Protein AF-A0A9E4MDK7-F1 (afdb_monomer)

pLDDT: mean 84.03, std 11.12, range [61.09, 96.19]

Nearest PDB structures (foldseek):
  4gmk-assembly1_B  TM=7.041E-01  e=2.380E-01  Ligilactobacillus salivarius UCC118
  3sho-assembly1_B  TM=4.877E-01  e=3.799E-01  Sphaerobacter thermophilus DSM 20745
  4q37-assembly1_E  TM=4.411E-01  e=5.307E-01  Thermotoga maritima MSB8
  2dg2-assembly1_A  TM=5.997E-01  e=1.653E+00  Mus musculus
  3k5w-assembly1_A  TM=4.624E-01  e=6.291E+00  Helicobacter pylori

Structure (mmCIF, N/CA/C/O backbone):
data_AF-A0A9E4MDK7-F1
#
_entry.id   AF-A0A9E4MDK7-F1
#
loop_
_atom_site.group_PDB
_atom_site.id
_atom_site.type_symbol
_atom_site.label_atom_id
_atom_site.label_alt_id
_atom_site.label_comp_id
_atom_site.label_asym_id
_atom_site.label_entity_id
_atom_site.label_seq_id
_atom_site.pdbx_PDB_ins_code
_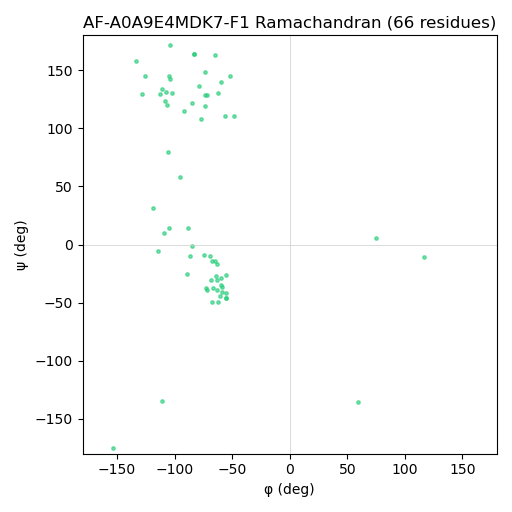atom_site.Cartn_x
_atom_site.Cartn_y
_atom_site.Cartn_z
_atom_site.occupancy
_atom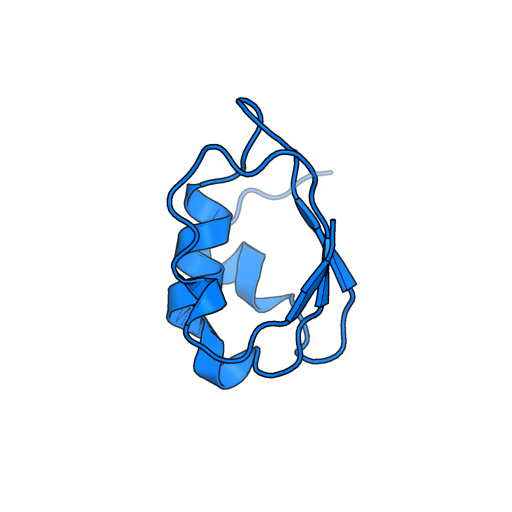_site.B_iso_or_equiv
_atom_site.auth_seq_id
_atom_site.auth_comp_id
_atom_site.auth_asym_id
_atom_site.auth_atom_id
_atom_site.pdbx_PDB_model_num
ATOM 1 N N . MET A 1 1 ? 10.831 21.599 2.958 1.00 61.09 1 MET A N 1
ATOM 2 C CA . MET A 1 1 ? 12.104 20.919 3.287 1.00 61.09 1 MET A CA 1
ATOM 3 C C . MET A 1 1 ? 11.758 19.497 3.693 1.00 61.09 1 MET A C 1
ATOM 5 O O . MET A 1 1 ? 10.856 19.346 4.505 1.00 61.09 1 MET A O 1
ATOM 9 N N . GLY A 1 2 ? 12.360 18.480 3.074 1.00 83.25 2 GLY A N 1
ATOM 10 C CA . GLY A 1 2 ? 12.083 17.082 3.427 1.00 83.25 2 GLY A CA 1
ATOM 11 C C . GLY A 1 2 ? 12.719 16.708 4.767 1.00 83.25 2 GLY A C 1
ATOM 12 O O . GLY A 1 2 ? 13.769 17.248 5.116 1.00 83.25 2 GLY A O 1
ATOM 13 N N . ARG A 1 3 ? 12.083 15.799 5.512 1.00 93.31 3 ARG A N 1
ATOM 14 C CA . ARG A 1 3 ? 12.629 15.188 6.731 1.00 93.31 3 ARG A CA 1
ATOM 15 C C . ARG A 1 3 ? 12.927 13.719 6.445 1.00 93.31 3 ARG A C 1
ATOM 17 O O . ARG A 1 3 ? 12.076 13.032 5.888 1.00 93.31 3 ARG A O 1
ATOM 24 N N . TRP A 1 4 ? 14.101 13.244 6.850 1.00 94.88 4 TRP A N 1
ATOM 25 C CA . TRP A 1 4 ? 14.386 11.810 6.882 1.00 94.88 4 TRP A CA 1
ATOM 26 C C . TRP A 1 4 ? 13.601 11.164 8.019 1.00 94.88 4 TRP A C 1
ATOM 28 O O . TRP A 1 4 ? 13.640 11.644 9.149 1.00 94.88 4 TRP A O 1
ATOM 38 N N . VAL A 1 5 ? 12.884 10.096 7.701 1.00 95.50 5 VAL A N 1
ATOM 39 C CA . VAL A 1 5 ? 12.087 9.312 8.643 1.00 95.50 5 VAL A CA 1
ATOM 40 C C . VAL A 1 5 ? 12.370 7.837 8.411 1.00 95.50 5 VAL A C 1
ATOM 42 O O . VAL A 1 5 ? 12.819 7.437 7.333 1.00 95.50 5 VAL A O 1
ATOM 45 N N . SER A 1 6 ? 12.115 7.028 9.427 1.00 95.94 6 SER A N 1
ATOM 46 C CA . SER A 1 6 ? 12.045 5.586 9.270 1.00 95.94 6 SER A CA 1
ATOM 47 C C . SER A 1 6 ? 10.865 5.193 8.377 1.00 95.94 6 SER A C 1
ATOM 49 O O . SER A 1 6 ? 9.929 5.957 8.138 1.00 95.94 6 SER A O 1
ATOM 51 N N . LEU A 1 7 ? 10.915 3.961 7.880 1.00 94.31 7 LEU A N 1
ATOM 52 C CA . LEU A 1 7 ? 9.856 3.403 7.049 1.00 94.31 7 LEU A CA 1
ATOM 53 C C . LEU A 1 7 ? 8.528 3.278 7.810 1.00 94.31 7 LEU A C 1
ATOM 55 O O . LEU A 1 7 ? 7.479 3.573 7.249 1.00 94.31 7 LEU A O 1
ATOM 59 N N . ALA A 1 8 ? 8.591 2.891 9.088 1.00 95.62 8 ALA A N 1
ATOM 60 C CA . ALA A 1 8 ? 7.422 2.792 9.954 1.00 95.62 8 ALA A CA 1
ATOM 61 C C . ALA A 1 8 ? 6.757 4.163 10.129 1.00 95.62 8 ALA A C 1
ATOM 63 O O . ALA A 1 8 ? 5.575 4.296 9.837 1.00 95.62 8 ALA A O 1
ATOM 64 N N . GLU A 1 9 ? 7.531 5.200 10.470 1.00 96.19 9 GLU A N 1
ATOM 65 C CA . GLU A 1 9 ? 7.027 6.579 10.586 1.00 96.19 9 GLU A CA 1
ATOM 66 C C . GLU A 1 9 ? 6.427 7.093 9.267 1.00 96.19 9 GLU A C 1
ATOM 68 O O . GLU A 1 9 ? 5.459 7.850 9.272 1.00 96.19 9 GLU A O 1
ATOM 73 N N . ALA A 1 10 ? 6.992 6.696 8.121 1.00 94.25 10 ALA A N 1
ATOM 74 C CA . ALA A 1 10 ? 6.458 7.068 6.814 1.00 94.25 10 ALA A CA 1
ATOM 75 C C . ALA A 1 10 ? 5.106 6.403 6.504 1.00 94.25 10 ALA A C 1
ATOM 77 O O . ALA A 1 10 ? 4.308 6.987 5.779 1.00 94.25 10 ALA A O 1
ATOM 78 N N . VAL A 1 11 ? 4.844 5.201 7.026 1.00 95.00 11 VAL A N 1
ATOM 79 C CA . VAL A 1 11 ? 3.567 4.480 6.849 1.00 95.00 11 VAL A CA 1
ATOM 80 C C . VAL A 1 11 ? 2.554 4.836 7.943 1.00 95.00 11 VAL A C 1
ATOM 82 O O . VAL A 1 11 ? 1.347 4.782 7.711 1.00 95.00 11 VAL A O 1
ATOM 85 N N . GLU A 1 12 ? 3.012 5.269 9.118 1.00 94.69 12 GLU A N 1
ATOM 86 C CA . GLU A 1 12 ? 2.150 5.696 10.228 1.00 94.69 12 GLU A CA 1
ATOM 87 C C . GLU A 1 12 ? 1.231 6.866 9.864 1.00 94.69 12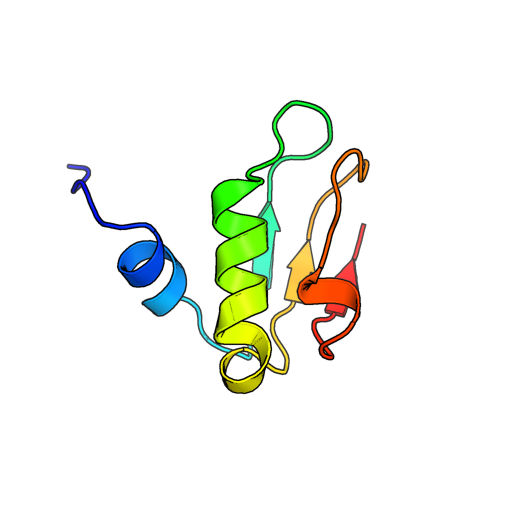 GLU A C 1
ATOM 89 O O . GLU A 1 12 ? 0.128 6.949 10.392 1.00 94.69 12 GLU A O 1
ATOM 94 N N . VAL A 1 13 ? 1.638 7.730 8.929 1.00 93.62 13 VAL A N 1
ATOM 95 C CA . VAL A 1 13 ? 0.812 8.864 8.474 1.00 93.62 13 VAL A CA 1
ATOM 96 C C . VAL A 1 13 ? -0.355 8.452 7.568 1.00 93.62 13 VAL A C 1
ATOM 98 O O . VAL A 1 13 ? -1.172 9.299 7.213 1.00 93.62 13 VAL A O 1
ATOM 101 N N . LEU A 1 14 ? -0.408 7.187 7.134 1.00 94.62 14 LEU A N 1
ATOM 102 C CA . LEU A 1 14 ? -1.495 6.677 6.304 1.00 94.62 14 LEU A CA 1
ATOM 103 C C . LEU A 1 14 ? -2.723 6.362 7.153 1.00 94.62 14 LEU A C 1
ATOM 105 O O . LEU A 1 14 ? -2.630 5.701 8.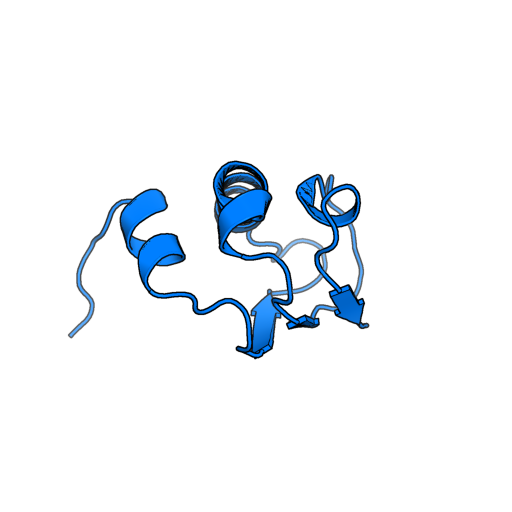193 1.00 94.62 14 LEU A O 1
ATOM 109 N N . GLU A 1 15 ? -3.879 6.772 6.639 1.00 93.75 15 GLU A N 1
ATOM 110 C CA . GLU A 1 15 ? -5.181 6.549 7.257 1.00 93.75 15 GLU A CA 1
ATOM 111 C C . GLU A 1 15 ? -5.949 5.434 6.528 1.00 93.75 15 GLU A C 1
ATOM 113 O O . GLU A 1 15 ? -5.874 5.358 5.295 1.00 93.75 15 GLU A O 1
ATOM 118 N N . PRO A 1 16 ? -6.739 4.599 7.228 1.00 90.31 16 PRO A N 1
ATOM 119 C CA . PRO A 1 16 ? -7.378 3.424 6.631 1.00 90.31 16 PRO A CA 1
ATOM 120 C C . 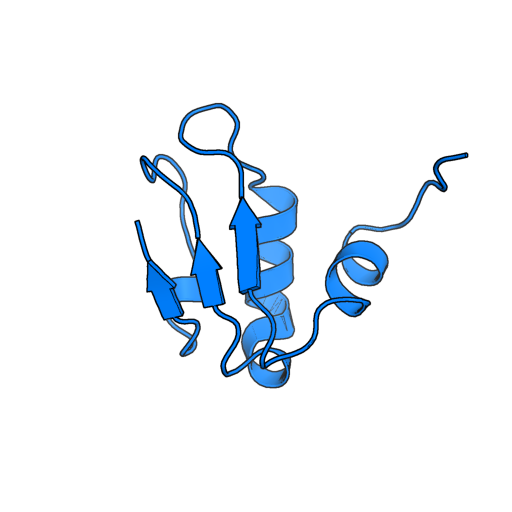PRO A 1 16 ? -8.418 3.729 5.554 1.00 90.31 16 PRO A C 1
ATOM 122 O O . PRO A 1 16 ? -8.817 2.829 4.848 1.00 90.31 16 PRO A O 1
ATOM 125 N N . THR A 1 17 ? -8.900 4.960 5.413 1.00 89.81 17 THR A N 1
ATOM 126 C CA . THR A 1 17 ? -9.878 5.336 4.371 1.00 89.81 17 THR A CA 1
ATOM 127 C C . THR A 1 17 ? -9.266 6.224 3.291 1.00 89.81 17 THR A C 1
ATOM 129 O O . THR A 1 17 ? -9.981 6.813 2.480 1.00 89.81 17 THR A O 1
ATOM 132 N N . SER A 1 18 ? -7.938 6.363 3.299 1.00 93.25 18 SER A N 1
ATOM 133 C CA . SER A 1 18 ? -7.220 7.166 2.315 1.00 93.25 18 SER A CA 1
ATOM 134 C C . SER A 1 18 ? -6.950 6.396 1.019 1.00 93.25 18 SER A C 1
ATOM 136 O O . SER A 1 18 ? -7.052 5.171 0.955 1.00 93.25 18 SER A O 1
ATOM 138 N N . ALA A 1 19 ? -6.601 7.150 -0.023 1.00 92.19 19 ALA A N 1
ATOM 139 C CA . ALA A 1 19 ? -6.162 6.634 -1.311 1.00 92.19 19 ALA A CA 1
ATOM 140 C C . ALA A 1 19 ? -4.687 6.990 -1.519 1.00 92.19 19 ALA A C 1
ATOM 142 O O . ALA A 1 19 ? -4.311 8.158 -1.392 1.00 92.19 19 ALA A O 1
ATOM 143 N N . VAL A 1 20 ? -3.857 6.008 -1.869 1.00 92.00 20 VAL A N 1
ATOM 144 C CA . VAL A 1 20 ? -2.422 6.205 -2.123 1.00 92.00 20 VAL A CA 1
ATOM 145 C C . VAL A 1 20 ? -2.025 5.683 -3.495 1.00 92.00 20 VAL A C 1
ATOM 147 O O . VAL A 1 20 ? -2.550 4.674 -3.953 1.00 92.00 20 VAL A O 1
ATOM 150 N N . VAL A 1 21 ? -1.074 6.358 -4.145 1.00 91.19 21 VAL A N 1
ATOM 151 C CA . VAL A 1 21 ? -0.510 5.921 -5.429 1.00 91.19 21 VAL A CA 1
ATOM 152 C C . VAL A 1 21 ? 0.916 5.431 -5.214 1.00 91.19 21 VAL A C 1
ATOM 154 O O . VAL A 1 21 ? 1.760 6.185 -4.725 1.00 91.19 21 VAL A O 1
ATOM 157 N N . LEU A 1 22 ? 1.197 4.189 -5.606 1.00 88.88 22 LEU A N 1
ATOM 158 C CA . LEU A 1 22 ? 2.546 3.623 -5.603 1.00 88.88 22 LEU A CA 1
ATOM 159 C C . LEU A 1 22 ? 3.113 3.561 -7.028 1.00 88.88 22 LEU A C 1
ATOM 161 O O . LEU A 1 22 ? 2.368 3.257 -7.967 1.00 88.88 22 LEU A O 1
ATOM 165 N N . PRO A 1 23 ? 4.421 3.815 -7.224 1.00 87.75 23 PRO A N 1
ATOM 166 C CA . PRO A 1 23 ? 5.027 3.730 -8.547 1.00 87.75 23 PRO A CA 1
ATOM 167 C C . PRO A 1 23 ? 4.894 2.316 -9.144 1.00 87.75 23 PRO A C 1
ATOM 169 O O . PRO A 1 23 ? 5.080 1.338 -8.420 1.00 87.75 23 PRO A O 1
ATOM 172 N N . PRO A 1 24 ? 4.602 2.180 -10.450 1.00 85.62 24 PRO A N 1
ATOM 173 C CA . PRO A 1 24 ? 4.434 0.879 -11.090 1.00 85.62 24 PRO A CA 1
ATOM 174 C C . PRO A 1 24 ? 5.764 0.232 -11.507 1.00 85.62 24 PRO A C 1
ATOM 176 O O . PRO A 1 24 ? 6.788 0.898 -11.691 1.00 85.62 24 PRO A O 1
ATOM 179 N N . GLY A 1 25 ? 5.718 -1.074 -11.777 1.00 82.38 25 GLY A N 1
ATOM 180 C CA . GLY A 1 25 ? 6.790 -1.822 -12.427 1.00 82.38 25 GLY A CA 1
ATOM 181 C C . GLY A 1 25 ? 8.118 -1.781 -11.668 1.00 82.38 25 GLY A C 1
ATOM 182 O O . GLY A 1 25 ? 8.165 -1.922 -10.450 1.00 82.38 25 GLY A O 1
ATOM 183 N N . ALA A 1 26 ? 9.221 -1.572 -12.393 1.00 79.88 26 ALA A N 1
ATOM 184 C CA . ALA A 1 26 ? 10.567 -1.531 -11.811 1.00 79.88 26 ALA A CA 1
ATOM 185 C C . ALA A 1 26 ? 10.828 -0.303 -10.912 1.00 79.88 26 ALA A C 1
ATOM 187 O O . ALA A 1 26 ? 11.851 -0.254 -10.235 1.00 79.88 26 ALA A O 1
ATOM 188 N N . GLY A 1 27 ? 9.922 0.682 -10.898 1.00 81.75 27 GLY A N 1
ATOM 189 C CA . GLY A 1 27 ? 9.964 1.813 -9.967 1.00 81.75 27 GLY A CA 1
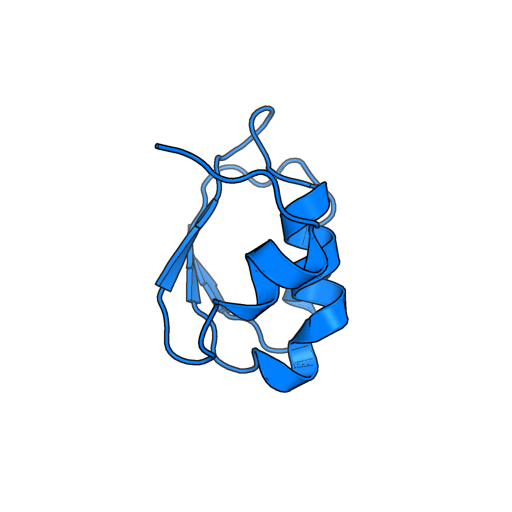ATOM 190 C C . GLY A 1 27 ? 9.309 1.525 -8.613 1.00 81.75 27 GLY A C 1
ATOM 191 O O . GLY A 1 27 ? 9.282 2.419 -7.770 1.00 81.75 27 GLY A O 1
ATOM 192 N N . GLY A 1 28 ? 8.762 0.318 -8.421 1.00 78.81 28 GLY A N 1
ATOM 193 C CA . GLY A 1 28 ? 7.990 -0.071 -7.244 1.00 78.81 28 GLY A CA 1
ATOM 194 C C . GLY A 1 28 ? 8.690 0.206 -5.914 1.00 78.81 28 GLY A C 1
ATOM 195 O O . GLY A 1 28 ? 9.909 0.081 -5.767 1.00 78.81 28 GLY A O 1
ATOM 196 N N . ALA A 1 29 ? 7.894 0.563 -4.909 1.00 85.50 29 ALA A N 1
ATOM 197 C CA . ALA A 1 29 ? 8.378 0.955 -3.592 1.00 85.50 29 ALA A CA 1
ATOM 198 C C . ALA A 1 29 ? 8.356 -0.238 -2.625 1.00 85.50 29 ALA A C 1
ATOM 200 O O . ALA A 1 29 ? 7.742 -0.178 -1.563 1.00 85.50 29 ALA A O 1
ATOM 201 N N . GLY A 1 30 ? 9.055 -1.326 -2.968 1.00 86.62 30 GLY A N 1
ATOM 202 C CA . GLY A 1 30 ? 8.932 -2.618 -2.273 1.00 86.62 30 GLY A CA 1
ATOM 203 C C . GLY A 1 30 ? 9.172 -2.588 -0.755 1.00 86.62 30 GLY A C 1
ATOM 204 O O . GLY A 1 30 ? 8.641 -3.418 -0.022 1.00 86.62 30 GLY A O 1
ATOM 205 N N . ALA A 1 31 ? 9.958 -1.633 -0.244 1.00 89.81 31 ALA A N 1
ATOM 206 C CA . ALA A 1 31 ? 10.080 -1.424 1.199 1.00 89.81 31 ALA A CA 1
ATOM 207 C C . ALA A 1 31 ? 8.767 -0.896 1.809 1.00 89.81 31 ALA A C 1
ATOM 209 O O . ALA A 1 31 ? 8.275 -1.483 2.767 1.00 89.81 31 ALA A O 1
ATOM 210 N N . ILE A 1 32 ? 8.178 0.147 1.217 1.00 91.06 32 ILE A N 1
ATOM 211 C CA . ILE A 1 32 ? 6.895 0.737 1.638 1.00 91.06 32 ILE A CA 1
ATOM 212 C C . ILE A 1 32 ? 5.776 -0.302 1.546 1.00 91.06 32 ILE A C 1
ATOM 214 O O . ILE A 1 32 ? 5.021 -0.466 2.496 1.00 91.06 32 ILE A O 1
ATOM 218 N N . GLU A 1 33 ? 5.723 -1.063 0.452 1.00 88.81 33 GLU A N 1
ATOM 219 C CA . GLU A 1 33 ? 4.748 -2.142 0.240 1.00 88.81 33 GLU A CA 1
ATOM 220 C C . GLU A 1 33 ? 4.781 -3.183 1.370 1.00 88.81 33 GLU A C 1
ATOM 222 O O . GLU A 1 33 ? 3.742 -3.561 1.914 1.00 88.81 33 GLU A O 1
ATOM 227 N N . ARG A 1 34 ? 5.979 -3.620 1.777 1.00 89.12 34 ARG A N 1
ATOM 228 C CA . ARG A 1 34 ? 6.135 -4.566 2.893 1.00 89.12 34 ARG A CA 1
ATOM 229 C C . ARG A 1 34 ? 5.716 -3.973 4.231 1.00 89.12 34 ARG A C 1
ATOM 231 O O . ARG A 1 34 ? 5.166 -4.696 5.054 1.00 89.12 34 ARG A O 1
ATOM 238 N N . GLU A 1 35 ? 5.995 -2.697 4.463 1.00 94.00 35 GLU A N 1
ATOM 239 C CA . GLU A 1 35 ? 5.637 -2.045 5.722 1.00 94.00 35 GLU A CA 1
ATOM 240 C C . GLU A 1 35 ? 4.131 -1.787 5.832 1.00 94.00 35 GLU A C 1
ATOM 242 O O . GLU A 1 35 ? 3.559 -2.029 6.891 1.00 94.00 35 GLU A O 1
ATOM 247 N N . ILE A 1 36 ? 3.467 -1.424 4.730 1.00 91.62 36 ILE A N 1
ATOM 248 C CA . ILE A 1 36 ? 1.998 -1.411 4.653 1.00 91.62 36 ILE A CA 1
ATOM 249 C C . ILE A 1 36 ? 1.448 -2.795 5.016 1.00 91.62 36 ILE A C 1
ATOM 251 O O . ILE A 1 36 ? 0.553 -2.888 5.849 1.00 91.62 36 ILE A O 1
ATOM 255 N N . GLY A 1 37 ? 2.030 -3.869 4.466 1.00 90.81 37 GLY A N 1
ATOM 256 C CA . GLY A 1 37 ? 1.651 -5.244 4.810 1.00 90.81 37 GLY A CA 1
ATOM 257 C C . GLY A 1 37 ? 1.813 -5.573 6.299 1.00 90.81 37 GLY A C 1
ATOM 258 O O . GLY A 1 37 ? 0.934 -6.183 6.893 1.00 90.81 37 GLY A O 1
ATOM 259 N N . ARG A 1 38 ? 2.891 -5.118 6.954 1.00 92.06 38 ARG A N 1
ATOM 260 C CA . ARG A 1 38 ? 3.067 -5.312 8.409 1.00 92.06 38 ARG A CA 1
ATOM 261 C C . ARG A 1 38 ? 2.020 -4.591 9.256 1.00 92.06 38 ARG A C 1
ATOM 263 O O . ARG A 1 38 ? 1.764 -5.022 10.375 1.00 92.06 38 ARG A O 1
ATOM 270 N N . GLN A 1 39 ? 1.455 -3.499 8.748 1.00 92.81 39 GLN A N 1
ATOM 271 C CA . GLN A 1 39 ? 0.458 -2.681 9.440 1.00 92.81 39 GLN A CA 1
ATOM 272 C C . GLN A 1 39 ? -0.964 -2.890 8.894 1.00 92.81 39 GLN A C 1
ATOM 274 O O . GLN A 1 39 ? -1.853 -2.088 9.190 1.00 92.81 39 GLN A O 1
ATOM 279 N N . ALA A 1 40 ? -1.191 -3.944 8.102 1.00 90.44 40 ALA A N 1
ATOM 280 C CA . ALA A 1 40 ? -2.426 -4.129 7.347 1.00 90.44 40 ALA A CA 1
ATOM 281 C C . ALA A 1 40 ? -3.682 -4.171 8.231 1.00 90.44 40 ALA A C 1
ATOM 283 O O . ALA A 1 40 ? -4.681 -3.556 7.871 1.00 90.44 40 ALA A O 1
ATOM 284 N N . ASP A 1 41 ? -3.609 -4.768 9.427 1.00 90.81 41 ASP A N 1
ATOM 285 C CA . ASP A 1 41 ? -4.722 -4.793 10.390 1.00 90.81 41 ASP A CA 1
ATOM 286 C C . ASP A 1 41 ? -5.232 -3.385 10.736 1.00 90.81 41 ASP A C 1
ATOM 288 O O . ASP A 1 41 ? -6.438 -3.142 10.800 1.00 90.81 41 ASP A O 1
ATOM 292 N N . ARG A 1 42 ? -4.313 -2.428 10.926 1.00 93.62 42 ARG A N 1
ATOM 293 C CA . ARG A 1 42 ? -4.653 -1.021 11.185 1.00 93.62 42 ARG A CA 1
ATOM 294 C C . ARG A 1 42 ? -5.184 -0.350 9.927 1.00 93.62 42 ARG A C 1
ATOM 296 O O . ARG A 1 42 ? -6.095 0.461 10.018 1.00 93.62 42 ARG A O 1
ATOM 303 N N . LEU A 1 43 ? -4.597 -0.670 8.777 1.00 93.31 43 LEU A N 1
ATOM 304 C CA . LEU A 1 43 ? -4.871 -0.053 7.479 1.00 93.31 43 LEU A CA 1
ATOM 305 C C . LEU A 1 43 ? -6.012 -0.734 6.707 1.00 93.31 43 LEU A C 1
ATOM 307 O O . LEU A 1 43 ? -6.184 -0.474 5.517 1.00 93.31 43 LEU A O 1
ATOM 311 N N . SER A 1 44 ? -6.804 -1.581 7.368 1.00 90.06 44 SER A N 1
ATOM 312 C CA . SER A 1 44 ? -7.958 -2.247 6.769 1.00 90.06 44 SER A CA 1
ATOM 313 C C . SER A 1 44 ? -8.931 -1.216 6.181 1.00 90.06 44 SER A C 1
ATOM 315 O O . SER A 1 44 ? -9.603 -0.492 6.917 1.00 90.06 44 SER A O 1
ATOM 317 N N . GLY A 1 45 ? -9.022 -1.184 4.849 1.00 88.25 45 GLY A N 1
ATOM 318 C CA . GLY A 1 45 ? -9.823 -0.224 4.081 1.00 88.25 45 GLY A CA 1
ATOM 319 C C . GLY A 1 45 ? -9.014 0.697 3.164 1.00 88.25 45 GLY A C 1
ATOM 32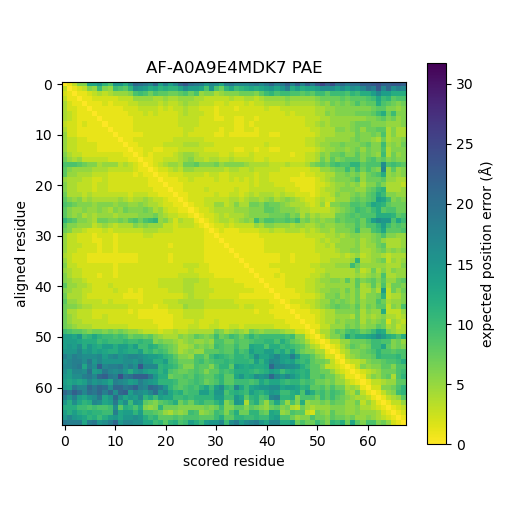0 O O . GLY A 1 45 ? -9.621 1.389 2.349 1.00 88.25 45 GLY A O 1
ATOM 321 N N . LEU A 1 46 ? -7.680 0.711 3.286 1.00 92.69 46 LEU A N 1
ATOM 322 C CA . LEU A 1 46 ? -6.809 1.576 2.492 1.00 92.69 46 LEU A CA 1
ATOM 323 C C . LEU A 1 46 ? -6.950 1.227 1.006 1.00 92.69 46 LEU A C 1
ATOM 325 O O . LEU A 1 46 ? -6.815 0.059 0.627 1.00 92.69 46 LEU A O 1
ATOM 329 N N . ASP A 1 47 ? -7.167 2.242 0.169 1.00 90.81 47 ASP A N 1
ATOM 330 C CA . ASP A 1 47 ? -7.179 2.079 -1.282 1.00 90.81 47 ASP A CA 1
ATOM 331 C C . ASP A 1 47 ? -5.772 2.341 -1.839 1.00 90.81 47 ASP A C 1
ATOM 333 O O . ASP A 1 47 ? -5.246 3.457 -1.778 1.00 90.81 47 ASP A O 1
ATOM 337 N N . VAL A 1 48 ? -5.153 1.308 -2.411 1.00 89.12 48 VAL A N 1
ATOM 338 C CA . VAL A 1 48 ? -3.837 1.408 -3.053 1.00 89.12 48 VAL A CA 1
ATOM 339 C C . VAL A 1 48 ? -4.005 1.347 -4.566 1.00 89.12 48 VAL A C 1
ATOM 341 O O . VAL A 1 48 ? -4.463 0.347 -5.119 1.00 89.12 48 VAL A O 1
ATOM 344 N N . TYR A 1 49 ? -3.577 2.410 -5.237 1.00 87.62 49 TYR A N 1
ATOM 345 C CA . TYR A 1 49 ? -3.533 2.515 -6.687 1.00 87.62 49 TYR A CA 1
ATOM 346 C C . TYR A 1 49 ? -2.099 2.321 -7.171 1.00 87.62 49 TYR A C 1
ATOM 348 O O . TYR A 1 49 ? -1.162 2.949 -6.675 1.00 87.62 49 TYR A O 1
ATOM 356 N N . SER A 1 50 ? -1.897 1.461 -8.157 1.00 83.94 50 SER A N 1
ATOM 357 C CA . SER A 1 50 ? -0.623 1.371 -8.872 1.00 83.94 50 SER A CA 1
ATOM 358 C C . SER A 1 50 ? -0.869 0.826 -10.279 1.00 83.94 50 SER A C 1
ATOM 360 O O . SER A 1 50 ? -2.006 0.672 -10.686 1.00 83.94 50 SER A O 1
ATOM 362 N N . GLY A 1 51 ? 0.185 0.573 -11.046 1.00 75.94 51 GLY A N 1
ATOM 363 C CA . GLY A 1 51 ? 0.090 -0.020 -12.383 1.00 75.94 51 GLY A CA 1
ATOM 364 C C . GLY A 1 51 ? 0.646 -1.440 -12.406 1.00 75.94 51 GLY A C 1
ATOM 365 O O . GLY A 1 51 ? 0.381 -2.236 -11.517 1.00 75.94 51 GLY A O 1
ATOM 366 N N . LEU A 1 52 ? 1.452 -1.761 -13.421 1.00 74.69 52 LEU A N 1
ATOM 367 C CA . LEU A 1 52 ? 2.048 -3.087 -13.607 1.00 74.69 52 LEU A CA 1
ATOM 368 C C . LEU A 1 52 ? 2.709 -3.620 -12.318 1.00 74.69 52 LEU A C 1
ATOM 370 O O . LEU A 1 52 ? 3.756 -3.126 -11.898 1.00 74.69 52 LEU A O 1
ATOM 374 N N . LEU A 1 53 ? 2.104 -4.651 -11.731 1.00 69.88 53 LEU A N 1
ATOM 375 C CA . LEU A 1 53 ? 2.601 -5.341 -10.547 1.00 69.88 53 LEU A CA 1
ATOM 376 C C . LEU A 1 53 ? 3.754 -6.275 -10.945 1.00 69.88 53 LEU A C 1
ATOM 378 O O . LEU A 1 53 ? 3.522 -7.297 -11.589 1.00 69.88 53 LEU A O 1
ATOM 382 N N . LEU A 1 54 ? 4.993 -5.922 -10.584 1.00 68.75 54 LEU A N 1
ATOM 383 C CA .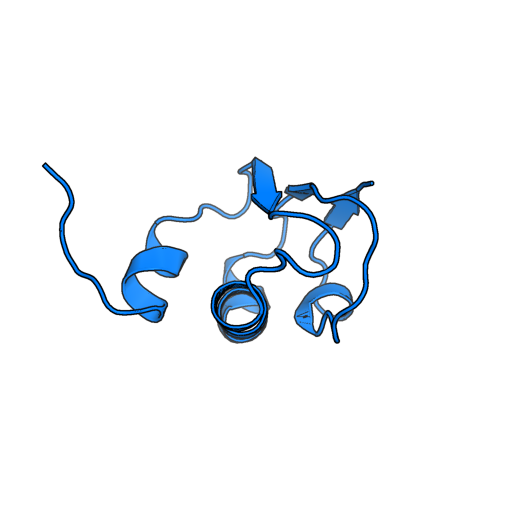 LEU A 1 54 ? 6.191 -6.745 -10.847 1.00 68.75 54 LEU A CA 1
ATOM 384 C C . LEU A 1 54 ? 6.869 -7.290 -9.574 1.00 68.75 54 LEU A C 1
ATOM 386 O O . LEU A 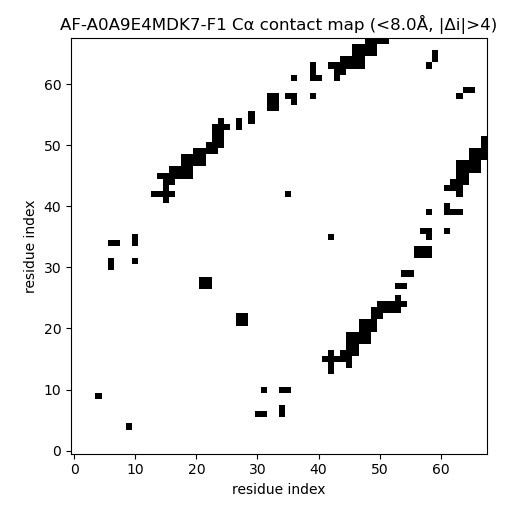1 54 ? 7.815 -8.069 -9.683 1.00 68.75 54 LEU A O 1
ATOM 390 N N . SER A 1 55 ? 6.398 -6.889 -8.391 1.00 66.06 55 SER A N 1
ATOM 391 C CA . SER A 1 55 ? 6.913 -7.294 -7.072 1.00 66.06 55 SER A CA 1
ATOM 392 C C . SER A 1 55 ? 6.011 -8.328 -6.376 1.00 66.06 55 SER A C 1
ATOM 394 O O . SER A 1 55 ? 4.896 -8.593 -6.820 1.00 66.06 55 SER A O 1
ATOM 396 N N . ASP A 1 56 ? 6.470 -8.887 -5.251 1.00 65.44 56 ASP A N 1
ATOM 397 C CA . ASP A 1 56 ? 5.598 -9.583 -4.294 1.00 65.44 56 ASP A CA 1
ATOM 398 C C . ASP A 1 56 ? 4.770 -8.543 -3.518 1.00 65.44 56 ASP A C 1
ATOM 400 O O . ASP A 1 56 ? 5.340 -7.704 -2.820 1.00 65.44 56 ASP A O 1
ATOM 404 N N . TYR A 1 57 ? 3.436 -8.605 -3.618 1.00 65.69 57 TYR A N 1
ATOM 405 C CA . TYR A 1 57 ? 2.494 -7.685 -2.958 1.00 65.69 57 TYR A CA 1
ATOM 406 C C . TYR A 1 57 ? 1.791 -8.371 -1.771 1.00 65.69 57 TYR A C 1
ATOM 408 O O . TYR A 1 57 ? 0.659 -8.843 -1.909 1.00 65.69 57 TYR A O 1
ATOM 416 N N . PRO A 1 58 ? 2.446 -8.474 -0.595 1.00 63.84 58 PRO A N 1
ATOM 417 C CA . PRO A 1 58 ? 1.941 -9.254 0.538 1.00 63.84 58 PRO A CA 1
ATOM 418 C C . PRO A 1 58 ? 0.608 -8.732 1.090 1.00 63.84 58 PRO A C 1
ATOM 420 O O . PRO A 1 58 ? -0.220 -9.534 1.506 1.00 63.84 58 PRO A O 1
ATOM 423 N N . PHE A 1 59 ? 0.363 -7.420 1.001 1.00 62.84 59 PHE A N 1
ATOM 424 C CA . PHE A 1 59 ? -0.842 -6.765 1.516 1.00 62.84 59 PHE A CA 1
ATOM 425 C C . PHE A 1 59 ? -2.142 -7.131 0.778 1.00 62.84 59 PHE A C 1
ATOM 427 O O . PHE A 1 59 ? -3.228 -6.892 1.301 1.00 62.84 59 PHE A O 1
ATOM 434 N N . LEU A 1 60 ? -2.072 -7.747 -0.412 1.00 66.62 60 LEU A N 1
ATOM 435 C CA . LEU A 1 60 ? -3.266 -8.236 -1.123 1.00 66.62 60 LEU A CA 1
ATOM 436 C C . LEU A 1 60 ? -4.014 -9.333 -0.349 1.00 66.62 60 LEU A C 1
ATOM 438 O O . LEU A 1 60 ? -5.160 -9.640 -0.672 1.00 66.62 60 LEU A O 1
ATOM 442 N N . ARG A 1 61 ? -3.373 -9.952 0.648 1.00 64.44 61 ARG A N 1
ATOM 443 C CA . ARG A 1 61 ? -3.968 -11.014 1.469 1.00 64.44 61 ARG A CA 1
ATOM 444 C C . ARG A 1 61 ? -4.750 -10.488 2.675 1.00 64.44 61 ARG A C 1
ATOM 446 O O . ARG A 1 61 ? -5.508 -11.256 3.259 1.00 64.44 61 ARG A O 1
ATOM 453 N N . ASP A 1 62 ? -4.642 -9.193 2.973 1.00 68.94 62 ASP A N 1
ATOM 454 C CA . ASP A 1 62 ? -5.026 -8.621 4.270 1.00 68.94 62 ASP A CA 1
ATOM 455 C C . ASP A 1 62 ? -6.146 -7.566 4.153 1.00 68.94 62 ASP A C 1
ATOM 457 O O . ASP A 1 62 ? -6.202 -6.597 4.903 1.00 68.94 62 ASP A O 1
ATOM 461 N N . GLY A 1 63 ? -7.048 -7.715 3.176 1.00 64.56 63 GLY A N 1
ATOM 462 C CA . GLY A 1 63 ? -8.226 -6.843 3.032 1.00 64.56 63 GLY A CA 1
ATOM 463 C C . GLY A 1 63 ? -7.948 -5.438 2.479 1.00 64.56 63 GLY A C 1
ATOM 464 O O . GLY A 1 63 ? -8.871 -4.628 2.385 1.00 64.56 63 GLY A O 1
ATOM 465 N N . ILE A 1 64 ? -6.710 -5.150 2.069 1.00 68.88 64 ILE A N 1
ATOM 466 C CA . ILE A 1 64 ? -6.349 -3.919 1.356 1.00 68.88 64 ILE A CA 1
ATOM 467 C C . ILE A 1 64 ? -6.869 -3.998 -0.080 1.00 68.88 64 ILE A C 1
ATOM 469 O O . ILE A 1 64 ? -6.622 -4.974 -0.798 1.00 68.88 64 ILE A O 1
ATOM 473 N N . ARG A 1 65 ? -7.599 -2.964 -0.513 1.00 73.19 65 ARG A N 1
ATOM 474 C CA . ARG A 1 65 ? -8.152 -2.913 -1.865 1.00 73.19 65 ARG A CA 1
ATOM 475 C C . ARG A 1 65 ? -7.101 -2.355 -2.814 1.00 73.19 65 ARG A C 1
ATOM 477 O O . ARG A 1 65 ? -6.627 -1.233 -2.656 1.00 73.19 65 ARG A O 1
ATOM 484 N N . TYR A 1 66 ? -6.765 -3.146 -3.825 1.00 65.88 66 TYR A N 1
ATOM 485 C CA . TYR A 1 66 ? -5.848 -2.747 -4.879 1.00 65.88 66 TYR A CA 1
ATOM 486 C C . TYR A 1 66 ? -6.601 -2.499 -6.184 1.00 65.88 66 TYR A C 1
ATOM 488 O O . TYR A 1 66 ? -7.395 -3.340 -6.609 1.00 65.88 66 TYR A O 1
ATOM 496 N N . THR A 1 67 ? -6.332 -1.359 -6.816 1.00 72.69 67 THR A N 1
ATOM 497 C CA . THR A 1 67 ? -6.917 -0.987 -8.110 1.00 72.69 67 THR A CA 1
ATOM 498 C C . THR A 1 67 ? -5.806 -0.585 -9.079 1.00 72.69 67 THR A C 1
ATOM 500 O O . THR A 1 67 ? -4.950 0.228 -8.727 1.00 72.69 67 THR A O 1
ATOM 503 N N . THR A 1 68 ? -5.817 -1.166 -10.283 1.00 63.12 68 THR A N 1
ATOM 504 C CA . THR A 1 68 ? -4.969 -0.751 -11.417 1.00 63.12 68 THR A CA 1
ATOM 505 C C . THR A 1 68 ? -5.558 0.425 -12.173 1.00 63.12 68 THR A C 1
ATOM 507 O O . THR A 1 68 ? -6.788 0.364 -12.405 1.00 63.12 68 THR A O 1
#

Sequence (68 aa):
MGRWVSLAEAVEVLEPTSAVVLPPGAGGAGAIEREIGRQADRLSGLDVYSGLLLSDYPFLRDGIRYTT

Foldseek 3Di:
DDDDDDLLVVQVPDQLQEEDEAEADPSGPVSNQVNCLVCLVRNQNYEYEYDHDPDDRNSVVRNHHYDD

Secondary structure (DSSP, 8-state):
------HHHHHHT--TT-EEE---GGG--HHHHHHHHHTTTTTTT-EEE-SS--S--GGGGTT-EEE-

Mean predicted aligned error: 5.67 Å

Radius of gyration: 11.53 Å; Cα contacts (8 Å, |Δi|>4): 101; chains: 1; bounding box: 24×32×25 Å

Solvent-accessible surface area (backbone atoms only — not comparable to full-atom values): 4123 Å² total; per-residue (Å²): 134,92,78,94,73,56,71,66,65,66,51,64,77,63,54,28,83,40,79,47,81,50,56,42,38,96,63,44,54,65,68,58,51,52,51,49,37,76,42,21,86,74,34,51,53,23,36,42,34,40,55,60,83,72,72,90,68,71,33,68,77,48,65,36,47,76,46,113